Protein AF-A0A1J3HE34-F1 (afdb_monomer_lite)

InterPro domains:
  IPR006527 F-box associated beta-propeller, type 1 [PF07734] (4-106)
  IPR017451 F-box associated beta-propeller domain [TIGR01640] (5-106)

Foldseek 3Di:
DDWDKDKDKDWDFDQDPVDNLDTQTWIWIWMATPVVRDIDTLDPTDSAQKDADPPWDWDDDPQKIKGKIFGHDDSPDPDDQDPVGFIWIWIARNVNSGTDDTHGDD

Radius of gyration: 15.7 Å; chains: 1; bounding box: 46×22×44 Å

Secondary structure (DSSP, 8-state):
----EEEEEEEEEEE-TT-TT-EEEEEEEEEEETTTTEEEE-SS-B--SEE--TT---EEETTEEEEEEEEPPPTT--SPPPTT--EEEEEEETTTTEE---EE--

Sequence (106 aa):
KEDKKVLRFVRVRQTISYNPLVNQDICEFEMYSLKSNSWKMIDDVITPDWKISLNHSGVSLKGNIYWYAQEEFPLYYSGPIPEDHPDFLLSFDIKRERLGPRLPLP

Structure (mmCIF, N/CA/C/O backbone):
data_AF-A0A1J3HE34-F1
#
_entry.id   AF-A0A1J3HE34-F1
#
loop_
_atom_site.group_PDB
_atom_site.id
_atom_site.type_symbol
_atom_site.label_atom_id
_atom_site.label_alt_id
_atom_site.label_comp_id
_atom_site.label_asym_id
_atom_site.label_entity_id
_atom_site.label_seq_id
_atom_site.pdbx_PDB_ins_code
_atom_site.Cartn_x
_atom_site.Cartn_y
_atom_site.Cartn_z
_atom_site.occupancy
_atom_site.B_iso_or_equiv
_atom_site.auth_seq_id
_atom_site.auth_comp_id
_atom_site.auth_asym_id
_atom_site.auth_atom_id
_atom_site.pdbx_PDB_model_num
ATOM 1 N N . LYS A 1 1 ? -17.174 -0.163 20.573 1.00 65.25 1 LYS A N 1
ATOM 2 C CA . LYS A 1 1 ? -16.502 0.977 19.903 1.00 65.25 1 LYS A CA 1
ATOM 3 C C . LYS A 1 1 ? -15.532 0.381 18.893 1.00 65.25 1 LYS A C 1
ATOM 5 O O . LYS A 1 1 ? -14.757 -0.478 19.295 1.00 65.25 1 LYS A O 1
ATOM 10 N N . GLU A 1 2 ? -15.660 0.722 17.615 1.00 78.88 2 GLU A N 1
ATOM 11 C CA . GLU A 1 2 ? -14.773 0.217 16.559 1.00 78.88 2 GLU A CA 1
ATOM 12 C C . GLU A 1 2 ? -13.354 0.774 16.752 1.00 78.88 2 GLU A C 1
ATOM 14 O O . GLU A 1 2 ? -13.204 1.936 17.145 1.00 78.88 2 GLU A O 1
ATOM 19 N N . ASP A 1 3 ? -12.329 -0.061 16.552 1.00 83.12 3 ASP A N 1
ATOM 20 C CA . ASP A 1 3 ? -10.934 0.383 16.610 1.00 83.12 3 ASP A CA 1
ATOM 21 C C . ASP A 1 3 ? -10.579 1.080 15.298 1.00 83.12 3 ASP A C 1
ATOM 23 O O . ASP A 1 3 ? -10.551 0.455 14.239 1.00 83.12 3 ASP A O 1
ATOM 27 N N . LYS A 1 4 ? -10.336 2.387 15.371 1.00 87.56 4 LYS A N 1
ATOM 28 C CA . LYS A 1 4 ? -9.892 3.164 14.218 1.00 87.56 4 LYS A CA 1
ATOM 29 C C . LYS A 1 4 ? -8.391 2.973 14.058 1.00 87.56 4 LYS A C 1
ATOM 31 O O . LYS A 1 4 ? -7.646 3.076 15.032 1.00 87.56 4 LYS A O 1
ATOM 36 N N . LYS A 1 5 ? -7.959 2.747 12.823 1.00 87.69 5 LYS A N 1
ATOM 37 C CA . LYS A 1 5 ? -6.552 2.547 12.489 1.00 87.69 5 LYS A CA 1
ATOM 38 C C . LYS A 1 5 ? -6.130 3.489 11.373 1.00 87.69 5 LYS A C 1
ATOM 40 O O . LYS A 1 5 ? -6.940 3.837 10.516 1.00 87.69 5 LYS A O 1
ATOM 45 N N . VAL A 1 6 ? -4.869 3.898 11.397 1.00 88.62 6 VAL A N 1
ATOM 46 C CA . VAL A 1 6 ? -4.237 4.701 10.346 1.00 88.62 6 VAL A CA 1
ATOM 47 C C . VAL A 1 6 ? -3.083 3.889 9.794 1.00 88.62 6 VAL A C 1
ATOM 49 O O . VAL A 1 6 ? -2.179 3.544 10.544 1.00 88.62 6 VAL A O 1
ATOM 52 N N . LEU A 1 7 ? -3.118 3.582 8.501 1.00 86.25 7 LEU A N 1
ATOM 53 C CA . LEU A 1 7 ? -1.993 2.978 7.798 1.00 86.25 7 LEU A CA 1
ATOM 54 C C . LEU A 1 7 ? -1.190 4.086 7.118 1.00 86.25 7 LEU A C 1
ATOM 56 O O . LEU A 1 7 ? -1.775 4.947 6.456 1.00 86.25 7 LEU A O 1
ATOM 60 N N . ARG A 1 8 ? 0.134 4.052 7.254 1.00 83.31 8 ARG A N 1
ATOM 61 C CA . ARG A 1 8 ? 1.043 4.916 6.499 1.00 83.31 8 ARG A CA 1
ATOM 62 C C . ARG A 1 8 ? 2.147 4.110 5.834 1.00 83.31 8 ARG A C 1
ATOM 64 O O . ARG A 1 8 ? 2.499 3.018 6.275 1.00 83.31 8 ARG A O 1
ATOM 71 N N . PHE A 1 9 ? 2.684 4.712 4.787 1.00 78.38 9 PHE A N 1
ATOM 72 C CA . PHE A 1 9 ? 3.816 4.215 4.029 1.00 78.38 9 PHE A CA 1
ATOM 73 C C . PHE A 1 9 ? 5.052 5.038 4.387 1.00 78.38 9 PHE A C 1
ATOM 75 O O . PHE A 1 9 ? 5.009 6.271 4.320 1.00 78.38 9 PHE A O 1
ATOM 82 N N . VAL A 1 10 ? 6.134 4.367 4.772 1.00 75.88 10 VAL A N 1
ATOM 83 C CA . VAL A 1 10 ? 7.417 4.999 5.086 1.00 75.88 10 VAL A CA 1
ATOM 84 C C . VAL A 1 10 ? 8.449 4.486 4.088 1.00 75.88 10 VAL A C 1
ATOM 86 O O . VAL A 1 10 ? 8.733 3.293 4.027 1.00 75.88 10 VAL A O 1
ATOM 89 N N . ARG A 1 11 ? 8.994 5.395 3.275 1.00 70.81 11 ARG A N 1
ATOM 90 C CA . ARG A 1 11 ? 10.093 5.090 2.353 1.00 70.81 11 ARG A CA 1
ATOM 91 C C . ARG A 1 11 ? 11.405 5.436 3.036 1.00 70.81 11 ARG A C 1
ATOM 93 O O . ARG A 1 11 ? 11.641 6.604 3.349 1.00 70.81 11 ARG A O 1
ATOM 100 N N . VAL A 1 12 ? 12.253 4.438 3.240 1.00 68.31 12 VAL A N 1
ATOM 101 C CA . VAL A 1 12 ? 13.582 4.609 3.827 1.00 68.31 12 VAL A CA 1
ATOM 102 C C . VAL A 1 12 ? 14.615 4.340 2.742 1.00 68.31 12 VAL A C 1
ATOM 104 O O . VAL A 1 12 ? 14.665 3.253 2.175 1.00 68.31 12 VAL A O 1
ATOM 107 N N . ARG A 1 13 ? 15.461 5.331 2.445 1.00 64.56 13 ARG A N 1
ATOM 108 C CA . ARG A 1 13 ? 16.636 5.104 1.599 1.00 64.56 13 ARG A CA 1
ATOM 109 C C . ARG A 1 13 ? 17.695 4.402 2.431 1.00 64.56 13 ARG A C 1
ATOM 111 O O . ARG A 1 13 ? 18.244 5.014 3.346 1.00 64.56 13 ARG A O 1
ATOM 118 N N . GLN A 1 14 ? 17.993 3.149 2.110 1.00 62.78 14 GLN A N 1
ATOM 119 C CA . GLN A 1 14 ? 19.133 2.454 2.686 1.00 62.78 14 GLN A CA 1
ATOM 120 C C . GLN A 1 14 ? 20.311 2.520 1.712 1.00 62.78 14 GLN A C 1
ATOM 122 O O . GLN A 1 14 ? 20.249 2.030 0.585 1.00 62.78 14 GLN A O 1
ATOM 127 N N . THR A 1 15 ? 21.400 3.144 2.155 1.00 55.62 15 THR A N 1
ATOM 128 C CA . THR A 1 15 ? 22.674 3.143 1.432 1.00 55.62 15 THR A CA 1
ATOM 129 C C . THR A 1 15 ? 23.468 1.920 1.881 1.00 55.62 15 THR A C 1
ATOM 131 O O . THR A 1 15 ? 23.853 1.827 3.048 1.00 55.62 15 THR A O 1
ATOM 134 N N . ILE A 1 16 ? 23.709 0.965 0.981 1.00 58.72 16 ILE A N 1
ATOM 135 C CA . ILE A 1 16 ? 24.518 -0.217 1.305 1.00 58.72 16 ILE A CA 1
ATOM 136 C C . ILE A 1 16 ? 25.999 0.188 1.278 1.00 58.72 16 ILE A C 1
ATOM 138 O O . ILE A 1 16 ? 26.515 0.656 0.265 1.00 58.72 16 ILE A O 1
ATOM 142 N N . SER A 1 17 ? 26.696 0.007 2.404 1.00 59.53 17 SER A N 1
ATOM 143 C CA . SER A 1 17 ? 28.052 0.536 2.650 1.00 59.53 17 SER A CA 1
ATOM 144 C C . SER A 1 17 ? 29.130 0.069 1.665 1.00 59.53 17 SER A C 1
ATOM 146 O O . SER A 1 17 ? 30.141 0.748 1.504 1.00 59.53 17 SER A O 1
ATOM 148 N N . TYR A 1 18 ? 28.922 -1.064 0.991 1.00 58.12 18 TYR A N 1
ATOM 149 C CA . TYR A 1 18 ? 29.877 -1.620 0.029 1.00 58.12 18 TYR A CA 1
ATOM 150 C C . TYR A 1 18 ? 29.739 -1.044 -1.387 1.00 58.12 18 TYR A C 1
ATOM 152 O O . TYR A 1 18 ? 30.644 -1.225 -2.199 1.00 58.12 18 TYR A O 1
ATOM 160 N N . ASN A 1 19 ? 28.653 -0.326 -1.691 1.00 54.06 19 ASN A N 1
ATOM 161 C CA . ASN A 1 19 ? 28.528 0.423 -2.935 1.00 54.06 19 ASN A CA 1
ATOM 162 C C . ASN A 1 19 ? 27.601 1.641 -2.738 1.00 54.06 19 ASN A C 1
ATOM 164 O O . ASN A 1 19 ? 26.382 1.483 -2.790 1.00 54.06 19 ASN A O 1
ATOM 168 N N . PRO A 1 20 ? 28.139 2.863 -2.564 1.00 51.25 20 PRO A N 1
ATOM 169 C CA . PRO A 1 20 ? 27.334 4.072 -2.360 1.00 51.25 20 PRO A CA 1
ATOM 170 C C . PRO A 1 20 ? 26.477 4.463 -3.579 1.00 51.25 20 PRO A C 1
ATOM 172 O O . PRO A 1 20 ? 25.671 5.385 -3.484 1.00 51.25 20 PRO A O 1
ATOM 175 N N . LEU A 1 21 ? 26.634 3.773 -4.716 1.00 53.50 21 LEU A N 1
ATOM 176 C CA . LEU A 1 21 ? 25.770 3.908 -5.893 1.00 53.50 21 LEU A CA 1
ATOM 177 C C . LEU A 1 21 ? 24.518 3.019 -5.810 1.00 53.50 21 LEU A C 1
ATOM 179 O O . LEU A 1 21 ? 23.594 3.195 -6.599 1.00 53.50 21 LEU A O 1
ATOM 183 N N . VAL A 1 22 ? 24.465 2.082 -4.857 1.00 54.31 22 VAL A N 1
ATOM 184 C CA . VAL A 1 22 ? 23.319 1.202 -4.612 1.00 54.31 22 VAL A CA 1
ATOM 185 C C . VAL A 1 22 ? 22.515 1.778 -3.451 1.00 54.31 22 VAL A C 1
ATOM 187 O O . VAL A 1 22 ? 22.697 1.419 -2.286 1.00 54.31 22 VAL A O 1
ATOM 190 N N . ASN A 1 23 ? 21.634 2.719 -3.781 1.00 55.81 23 ASN A N 1
ATOM 191 C CA . ASN A 1 23 ? 20.545 3.091 -2.888 1.00 55.81 23 ASN A CA 1
ATOM 192 C C . ASN A 1 23 ? 19.419 2.085 -3.103 1.00 55.81 23 ASN A C 1
ATOM 194 O O . ASN A 1 23 ? 18.832 2.041 -4.182 1.00 55.81 23 ASN A O 1
ATOM 198 N N . GLN A 1 24 ? 19.139 1.277 -2.086 1.00 60.91 24 GLN A N 1
ATOM 199 C CA . GLN A 1 24 ? 17.945 0.450 -2.074 1.00 60.91 24 GLN A CA 1
ATOM 200 C C . GLN A 1 24 ? 16.858 1.210 -1.320 1.00 60.91 24 GLN A C 1
ATOM 202 O O . GLN A 1 24 ? 17.046 1.620 -0.173 1.00 60.91 24 GLN A O 1
ATOM 207 N N . ASP A 1 25 ? 15.731 1.442 -1.983 1.00 65.25 25 ASP A N 1
ATOM 208 C CA . ASP A 1 25 ? 14.553 1.965 -1.312 1.00 65.25 25 ASP A CA 1
ATOM 209 C C . ASP A 1 25 ? 13.870 0.816 -0.570 1.00 65.25 25 ASP A C 1
ATOM 211 O O . ASP A 1 25 ? 13.417 -0.159 -1.170 1.00 65.25 25 ASP A O 1
ATOM 215 N N . ILE A 1 26 ? 13.820 0.927 0.752 1.00 67.44 26 ILE A N 1
ATOM 216 C CA . ILE A 1 26 ? 13.026 0.053 1.604 1.00 67.44 26 ILE A CA 1
ATOM 217 C C . ILE A 1 26 ? 11.652 0.688 1.774 1.00 67.44 26 ILE A C 1
ATOM 219 O O . ILE A 1 26 ? 11.530 1.899 2.000 1.00 67.44 26 ILE A O 1
ATOM 223 N N . CYS A 1 27 ? 10.618 -0.144 1.688 1.00 71.25 27 CYS A N 1
ATOM 224 C CA . CYS A 1 27 ? 9.253 0.260 1.978 1.00 71.25 27 CYS A CA 1
ATOM 225 C C . CYS A 1 27 ? 8.781 -0.393 3.273 1.00 71.25 27 CYS A C 1
ATOM 227 O O . CYS A 1 27 ? 8.697 -1.617 3.366 1.00 71.25 27 CYS A O 1
ATOM 229 N N . GLU A 1 28 ? 8.429 0.432 4.253 1.00 77.25 28 GLU A N 1
ATOM 230 C CA . GLU A 1 28 ? 7.879 -0.008 5.530 1.00 77.25 28 GLU A CA 1
ATOM 231 C C . GLU A 1 28 ? 6.399 0.375 5.619 1.00 77.25 28 GLU A C 1
ATOM 233 O O . GLU A 1 28 ? 5.992 1.504 5.314 1.00 77.25 28 GLU A O 1
ATOM 238 N N . PHE A 1 29 ? 5.582 -0.583 6.057 1.00 82.12 29 PHE A N 1
ATOM 239 C CA . PHE A 1 29 ? 4.176 -0.360 6.366 1.00 82.12 29 PHE A CA 1
ATOM 240 C C . PHE A 1 29 ? 4.003 -0.270 7.873 1.00 82.12 29 PHE A C 1
ATOM 242 O O . PHE A 1 29 ? 4.278 -1.217 8.613 1.00 82.12 29 PHE A O 1
ATOM 249 N N . GLU A 1 30 ? 3.484 0.865 8.322 1.00 86.88 30 GLU A N 1
ATOM 250 C CA . GLU A 1 30 ? 3.212 1.098 9.730 1.00 86.88 30 GLU A CA 1
ATOM 251 C C . GLU A 1 30 ? 1.741 1.410 9.931 1.00 86.88 30 GLU A C 1
ATOM 253 O O . GLU A 1 30 ? 1.135 2.200 9.201 1.00 86.88 30 GLU A O 1
ATOM 258 N N . MET A 1 31 ? 1.167 0.821 10.971 1.00 89.12 31 MET A N 1
ATOM 259 C CA . MET A 1 31 ? -0.220 1.025 11.329 1.00 89.12 31 MET A CA 1
ATOM 260 C C . MET A 1 31 ? -0.337 1.515 12.761 1.00 89.12 31 MET A C 1
ATOM 262 O O . MET A 1 31 ? 0.132 0.884 13.705 1.00 89.12 31 MET A O 1
ATOM 266 N N . TYR A 1 32 ?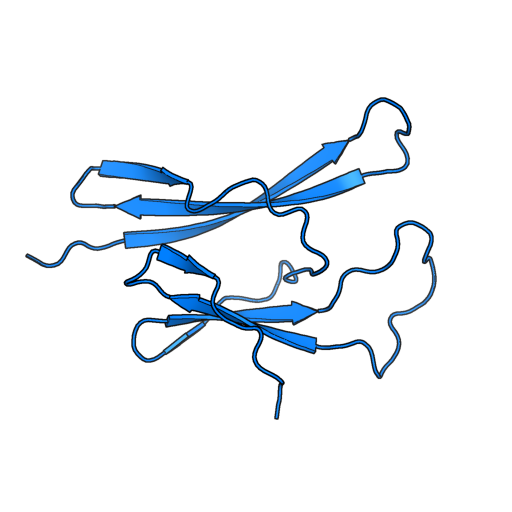 -1.010 2.640 12.925 1.00 90.31 32 TYR A N 1
ATOM 267 C CA . TYR A 1 32 ? -1.351 3.198 14.218 1.00 90.31 32 TYR A CA 1
ATOM 268 C C . TYR A 1 32 ? -2.756 2.758 14.618 1.00 90.31 32 TYR A C 1
ATOM 270 O O . TYR A 1 32 ? -3.697 2.922 13.840 1.00 90.31 32 TYR A O 1
ATOM 278 N N . SER A 1 33 ? -2.912 2.224 15.830 1.00 91.56 33 SER A N 1
ATOM 279 C CA . SER A 1 33 ? -4.223 1.921 16.419 1.00 91.56 33 SER A CA 1
ATOM 280 C C . SER A 1 33 ? -4.593 2.987 17.444 1.00 91.56 33 SER A C 1
ATOM 282 O O . SER A 1 33 ? -3.841 3.259 18.382 1.00 91.56 33 SER A O 1
ATOM 284 N N . LEU A 1 34 ? -5.788 3.567 17.301 1.00 90.94 34 LEU A N 1
ATOM 285 C CA . LEU A 1 34 ? -6.308 4.533 18.270 1.00 90.94 34 LEU A CA 1
ATOM 286 C C . LEU A 1 34 ? -6.676 3.861 19.597 1.00 90.94 34 LEU A C 1
ATOM 288 O O . LEU A 1 34 ? -6.678 4.523 20.633 1.00 90.94 34 LEU A O 1
ATOM 292 N N . LYS A 1 35 ? -7.006 2.564 19.586 1.00 92.25 35 LYS A N 1
ATOM 293 C CA . LYS A 1 35 ? -7.332 1.820 20.806 1.00 92.25 35 LYS A CA 1
ATOM 294 C C . LYS A 1 35 ? -6.101 1.553 21.670 1.00 92.25 35 LYS A C 1
ATOM 296 O O . LYS A 1 35 ? -6.210 1.676 22.886 1.00 92.25 35 LYS A O 1
ATOM 301 N N . SER A 1 36 ? -4.968 1.174 21.073 1.00 91.88 36 SER A N 1
ATOM 302 C CA . SER A 1 36 ? -3.714 0.957 21.814 1.00 91.88 36 SER A CA 1
ATOM 303 C C . SER A 1 36 ? -2.862 2.218 21.951 1.00 91.88 36 SER A C 1
ATOM 305 O O . SER A 1 36 ? -1.933 2.224 22.753 1.00 91.88 36 SER A O 1
ATOM 307 N N . ASN A 1 37 ? -3.175 3.276 21.192 1.00 93.12 37 ASN A N 1
ATOM 308 C CA . ASN A 1 37 ? -2.379 4.500 21.101 1.00 93.12 37 ASN A CA 1
ATOM 309 C C . ASN A 1 37 ? -0.906 4.209 20.753 1.00 93.12 37 ASN A C 1
ATOM 311 O O . ASN A 1 37 ? 0.015 4.780 21.334 1.00 93.12 37 ASN A O 1
ATOM 315 N N . SER A 1 38 ? -0.677 3.278 19.827 1.00 92.75 38 SER A N 1
ATOM 316 C CA . SER A 1 38 ? 0.666 2.827 19.465 1.00 92.75 38 SER A CA 1
ATOM 317 C C . SER A 1 38 ? 0.789 2.527 17.976 1.00 92.75 38 SER A C 1
ATOM 319 O O . SER A 1 38 ? -0.191 2.189 17.306 1.00 92.75 38 SER A O 1
ATOM 321 N N . TRP A 1 39 ? 2.016 2.653 17.469 1.00 91.94 39 TRP A N 1
ATOM 322 C CA . TRP A 1 39 ? 2.402 2.186 16.142 1.00 91.94 39 TRP A CA 1
ATOM 323 C C . TRP A 1 39 ? 2.754 0.699 16.188 1.00 91.94 39 TRP A C 1
ATOM 325 O O . TRP A 1 39 ? 3.380 0.226 17.138 1.00 91.94 39 TRP A O 1
ATOM 335 N N . LYS A 1 40 ? 2.349 -0.023 15.149 1.00 88.25 40 LYS A N 1
ATOM 336 C CA . LYS A 1 40 ? 2.714 -1.408 14.869 1.00 88.25 40 LYS A CA 1
ATO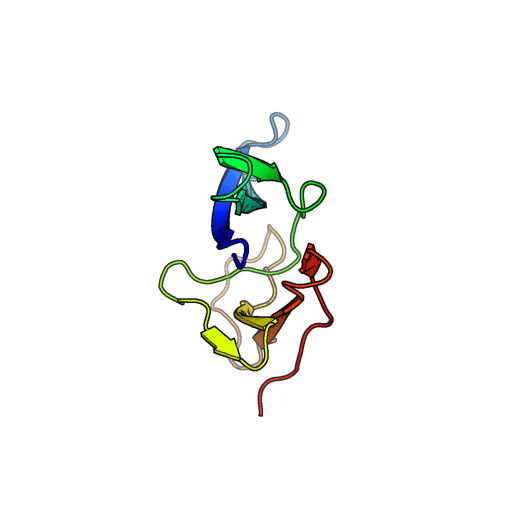M 337 C C . LYS A 1 40 ? 3.300 -1.471 13.458 1.00 88.25 40 LYS A C 1
ATOM 339 O O . LYS A 1 40 ? 2.673 -0.987 12.518 1.00 88.25 40 LYS A O 1
ATOM 344 N N . MET A 1 41 ? 4.464 -2.095 13.314 1.00 85.06 41 MET A N 1
ATOM 345 C CA . MET A 1 41 ? 5.026 -2.454 12.010 1.00 85.06 41 MET A CA 1
ATOM 346 C C . MET A 1 41 ? 4.279 -3.676 11.459 1.00 85.06 41 MET A C 1
ATOM 348 O O . MET A 1 41 ? 3.970 -4.597 12.221 1.00 85.06 41 MET A O 1
ATOM 352 N N . ILE A 1 42 ? 3.909 -3.644 10.179 1.00 80.31 42 ILE A N 1
ATOM 353 C CA . ILE A 1 42 ? 2.948 -4.599 9.615 1.00 80.31 42 ILE A CA 1
ATOM 354 C C . ILE A 1 42 ? 3.592 -5.797 8.906 1.00 80.31 42 ILE A C 1
ATOM 356 O O . ILE A 1 42 ? 2.937 -6.827 8.827 1.00 80.31 42 ILE A O 1
ATOM 360 N N . ASP A 1 43 ? 4.856 -5.729 8.490 1.00 65.12 43 ASP A N 1
ATOM 361 C CA . ASP A 1 43 ? 5.669 -6.909 8.145 1.00 65.12 43 ASP A CA 1
ATOM 362 C C . ASP A 1 43 ? 7.147 -6.526 7.934 1.00 65.12 43 ASP A C 1
ATOM 364 O O . ASP A 1 43 ? 7.476 -5.333 7.930 1.00 65.12 43 ASP A O 1
ATOM 368 N N . ASP A 1 44 ? 8.003 -7.551 7.788 1.00 57.88 44 ASP A N 1
ATOM 369 C CA . ASP A 1 44 ? 9.450 -7.472 7.536 1.00 57.88 44 ASP A CA 1
ATOM 370 C C . ASP A 1 44 ? 9.786 -6.545 6.364 1.00 57.88 44 ASP A C 1
ATOM 372 O O . ASP A 1 44 ? 9.066 -6.500 5.370 1.00 57.88 44 ASP A O 1
ATOM 376 N N . VAL A 1 45 ? 10.918 -5.846 6.490 1.00 53.94 45 VAL A N 1
ATOM 377 C CA . VAL A 1 45 ? 11.589 -5.044 5.454 1.00 53.94 45 VAL A CA 1
ATOM 378 C C . VAL A 1 45 ? 11.355 -5.642 4.063 1.00 53.94 45 VAL A C 1
ATOM 380 O O . VAL A 1 45 ? 12.024 -6.592 3.655 1.00 53.94 45 VAL A O 1
ATOM 383 N N . ILE A 1 46 ? 10.393 -5.085 3.324 1.00 61.41 46 ILE A N 1
ATOM 384 C CA . ILE A 1 46 ? 10.166 -5.469 1.937 1.00 61.41 46 ILE A CA 1
ATOM 385 C C . ILE A 1 46 ? 11.160 -4.644 1.142 1.00 61.41 46 ILE A C 1
ATOM 387 O O . ILE A 1 46 ? 11.046 -3.420 1.084 1.00 61.41 46 ILE A O 1
ATOM 391 N N . THR A 1 47 ? 12.150 -5.311 0.562 1.00 65.06 47 THR A N 1
ATOM 392 C CA . THR A 1 47 ? 12.900 -4.799 -0.582 1.00 65.06 47 THR A CA 1
ATOM 393 C C . THR A 1 47 ? 12.024 -5.031 -1.804 1.00 65.06 47 THR A C 1
ATOM 395 O O . THR A 1 47 ? 12.061 -6.113 -2.393 1.00 65.06 47 THR A O 1
ATOM 398 N N . PRO A 1 48 ? 11.126 -4.089 -2.130 1.00 70.69 48 PRO A N 1
ATOM 399 C CA . PRO A 1 48 ? 10.095 -4.378 -3.094 1.00 70.69 48 PRO A CA 1
ATOM 400 C C . PRO A 1 48 ? 10.725 -4.342 -4.481 1.00 70.69 48 PRO A C 1
ATOM 402 O O . PRO A 1 48 ? 11.471 -3.433 -4.829 1.00 70.69 48 PRO A O 1
ATOM 405 N N . ASP A 1 49 ? 10.368 -5.309 -5.306 1.00 78.88 49 ASP A N 1
ATOM 406 C CA . ASP A 1 49 ? 10.530 -5.276 -6.760 1.00 78.88 49 ASP A CA 1
ATOM 407 C C . ASP A 1 49 ? 9.531 -4.300 -7.409 1.00 78.88 49 ASP A C 1
ATOM 409 O O . ASP A 1 49 ? 9.154 -4.466 -8.564 1.00 78.88 49 ASP A O 1
ATOM 413 N N . TRP A 1 50 ? 9.049 -3.310 -6.653 1.00 82.12 50 TRP A N 1
ATOM 414 C CA . TRP A 1 50 ? 8.030 -2.360 -7.058 1.00 82.12 50 TRP A CA 1
ATOM 415 C C . TRP A 1 50 ? 8.166 -1.023 -6.346 1.00 82.12 50 TRP A C 1
ATOM 417 O O . TRP A 1 50 ? 8.701 -0.924 -5.242 1.00 82.12 50 TRP A O 1
ATOM 427 N N . LYS A 1 51 ? 7.597 0.015 -6.955 1.00 80.62 51 LYS A N 1
ATOM 428 C CA . LYS A 1 51 ? 7.515 1.363 -6.395 1.00 80.62 51 LYS A CA 1
ATOM 429 C C . LYS A 1 51 ? 6.098 1.899 -6.431 1.00 80.62 51 LYS A C 1
ATOM 431 O O . LYS A 1 51 ? 5.375 1.754 -7.412 1.00 80.62 51 LYS A O 1
ATOM 436 N N . ILE A 1 52 ? 5.741 2.605 -5.364 1.00 79.88 52 ILE A N 1
ATOM 437 C CA . ILE A 1 52 ? 4.581 3.494 -5.336 1.00 79.88 52 ILE A CA 1
ATOM 438 C C . ILE A 1 52 ? 5.109 4.908 -5.579 1.00 79.88 52 ILE A C 1
ATOM 440 O O . ILE A 1 52 ? 6.017 5.379 -4.885 1.00 79.88 52 ILE A O 1
ATOM 444 N N . SER A 1 53 ? 4.571 5.585 -6.592 1.00 72.88 53 SER A N 1
ATOM 445 C CA . SER A 1 53 ? 4.942 6.970 -6.887 1.00 72.88 53 SER A CA 1
ATOM 446 C C . SER A 1 53 ? 4.525 7.886 -5.731 1.00 72.88 53 SER A C 1
ATOM 448 O O . SER A 1 53 ? 3.419 7.763 -5.210 1.00 72.88 53 SER A O 1
ATOM 450 N N . LEU A 1 54 ? 5.388 8.835 -5.344 1.00 67.06 54 LEU A N 1
ATOM 451 C CA . LEU A 1 54 ? 5.139 9.752 -4.216 1.00 67.06 54 LEU A CA 1
ATOM 452 C C . LEU A 1 54 ? 3.857 10.585 -4.388 1.00 67.06 54 LEU A C 1
ATOM 454 O O . LEU A 1 54 ? 3.283 11.045 -3.405 1.00 67.06 54 LEU A O 1
ATOM 458 N N . ASN A 1 55 ? 3.400 10.754 -5.631 1.00 68.88 55 ASN A N 1
ATOM 459 C CA . ASN A 1 55 ? 2.203 11.522 -5.964 1.00 68.88 55 ASN A CA 1
ATOM 460 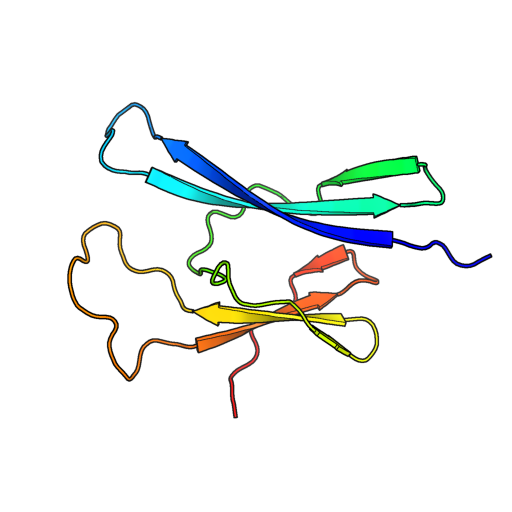C C . ASN A 1 55 ? 0.916 10.677 -5.933 1.00 68.88 55 ASN A C 1
ATOM 462 O O . ASN A 1 55 ? -0.172 11.219 -6.120 1.00 68.88 55 ASN A O 1
ATOM 466 N N . HIS A 1 56 ? 1.012 9.358 -5.742 1.00 71.31 56 HIS A N 1
ATOM 467 C CA . HIS A 1 56 ? -0.130 8.454 -5.845 1.00 71.31 56 HIS A CA 1
ATOM 468 C C . HIS A 1 56 ? -0.664 8.126 -4.451 1.00 71.31 56 HIS A C 1
ATOM 470 O O . HIS A 1 56 ? -0.004 7.490 -3.631 1.00 71.31 56 HIS A O 1
ATOM 476 N N . SER A 1 57 ? -1.891 8.574 -4.183 1.00 76.25 57 SER A N 1
ATOM 477 C CA . SER A 1 57 ? -2.607 8.240 -2.951 1.00 76.25 57 SER A CA 1
ATOM 478 C C . SER A 1 57 ? -3.225 6.847 -3.046 1.00 76.25 57 SER A C 1
ATOM 480 O O . SER A 1 57 ? -3.716 6.447 -4.101 1.00 76.25 57 SER A O 1
ATOM 482 N N . GLY A 1 58 ? -3.234 6.119 -1.929 1.00 83.06 58 GLY A N 1
ATOM 483 C CA . GLY A 1 58 ? -3.982 4.869 -1.827 1.00 83.06 58 GLY A CA 1
ATOM 484 C C . GLY A 1 58 ? -5.491 5.115 -1.787 1.00 83.06 58 GLY A C 1
ATOM 485 O O . GLY A 1 58 ? -5.953 6.131 -1.266 1.00 83.06 58 GLY A O 1
ATOM 486 N N . VAL A 1 59 ? -6.268 4.166 -2.301 1.00 88.38 59 VAL A N 1
ATOM 487 C CA . VAL A 1 59 ? -7.736 4.160 -2.233 1.00 88.38 59 VAL A CA 1
ATOM 488 C C . VAL A 1 59 ? -8.215 3.006 -1.364 1.00 88.38 59 VAL A C 1
ATOM 490 O O . VAL A 1 59 ? -7.564 1.970 -1.294 1.00 88.38 59 VAL A O 1
ATOM 493 N N . SER A 1 60 ? -9.364 3.154 -0.703 1.00 88.19 60 SER A N 1
ATOM 494 C CA . SER A 1 60 ? -9.950 2.071 0.097 1.00 88.19 60 SER A CA 1
ATOM 495 C C . SER A 1 60 ? -11.258 1.580 -0.510 1.00 88.19 60 SER A C 1
ATOM 497 O O . SER A 1 60 ? -12.104 2.375 -0.918 1.00 88.19 60 SER A O 1
ATOM 499 N N . LEU A 1 61 ? -11.428 0.260 -0.576 1.00 89.44 61 LEU A N 1
ATOM 500 C CA . LEU A 1 61 ? -12.639 -0.369 -1.094 1.00 89.44 61 LEU A CA 1
ATOM 501 C C . LEU A 1 61 ? -12.901 -1.685 -0.357 1.00 89.44 61 LEU A C 1
ATOM 503 O O . LEU A 1 61 ? -12.033 -2.548 -0.266 1.00 89.44 61 LEU A O 1
ATOM 507 N N . LYS A 1 62 ? -14.121 -1.841 0.177 1.00 87.50 62 LYS A N 1
ATOM 508 C CA . LYS A 1 62 ? -14.596 -3.058 0.870 1.00 87.50 62 LYS A CA 1
ATOM 509 C C . LYS A 1 62 ? -13.669 -3.572 1.991 1.00 87.50 62 LYS A C 1
ATOM 511 O O . LYS A 1 62 ? -13.614 -4.771 2.254 1.00 87.50 62 LYS A O 1
ATOM 516 N N . GLY A 1 63 ? -12.984 -2.666 2.688 1.00 83.19 63 GLY A N 1
ATOM 517 C CA . GLY A 1 63 ? -12.089 -3.012 3.798 1.00 83.19 63 GLY A CA 1
ATOM 518 C C . GLY A 1 63 ? -10.674 -3.415 3.378 1.00 83.19 63 GLY A C 1
ATOM 519 O O . GLY A 1 63 ? -9.915 -3.875 4.224 1.00 83.19 63 GLY A O 1
ATOM 520 N N . ASN A 1 64 ? -10.320 -3.215 2.110 1.00 88.06 64 ASN A N 1
ATOM 521 C CA . ASN A 1 64 ? -8.950 -3.296 1.620 1.00 88.06 64 ASN A CA 1
ATOM 522 C C . ASN A 1 64 ? -8.470 -1.910 1.192 1.00 88.06 64 ASN A C 1
ATOM 524 O O . ASN A 1 64 ? -9.283 -1.032 0.882 1.00 88.06 64 ASN A O 1
ATOM 528 N N . ILE A 1 65 ? -7.154 -1.735 1.156 1.00 89.38 65 ILE A N 1
ATOM 529 C CA . ILE A 1 65 ? -6.496 -0.543 0.619 1.00 89.38 65 ILE A CA 1
ATOM 530 C C . ILE A 1 65 ? -5.729 -0.953 -0.629 1.00 89.38 65 ILE A C 1
ATOM 532 O O . ILE A 1 65 ? -5.170 -2.047 -0.683 1.00 89.38 65 ILE A O 1
ATOM 536 N N . TYR A 1 66 ? -5.743 -0.087 -1.630 1.00 89.75 66 TYR A N 1
ATOM 537 C CA . TYR A 1 66 ? -5.108 -0.308 -2.911 1.00 89.75 66 TYR A CA 1
ATOM 538 C C . TYR A 1 66 ? -4.211 0.869 -3.264 1.00 89.75 66 TYR A C 1
ATOM 540 O O . TYR A 1 66 ? -4.614 2.019 -3.090 1.00 89.75 66 TYR A O 1
ATOM 548 N N . TRP A 1 67 ? -3.031 0.589 -3.805 1.00 89.19 67 TRP A N 1
ATOM 549 C CA . TRP A 1 67 ? -2.142 1.598 -4.381 1.00 89.19 67 TRP A CA 1
ATOM 550 C C . TRP A 1 67 ? -1.778 1.192 -5.790 1.00 89.19 67 TRP A C 1
ATOM 552 O O . TRP A 1 67 ? -1.515 0.022 -6.050 1.00 89.19 67 TRP A O 1
ATOM 562 N N . TYR A 1 68 ? -1.719 2.177 -6.673 1.00 89.38 68 TYR A N 1
ATOM 563 C CA . TYR A 1 68 ? -1.054 2.007 -7.951 1.00 89.38 68 TYR A CA 1
ATOM 564 C C . TYR A 1 68 ? 0.453 1.873 -7.717 1.00 89.38 68 TYR A C 1
ATOM 566 O O . TYR A 1 68 ? 1.053 2.703 -7.025 1.00 89.38 68 TYR A O 1
ATOM 574 N N . ALA A 1 69 ? 1.037 0.830 -8.288 1.00 87.56 69 ALA A N 1
ATOM 575 C CA . ALA A 1 69 ? 2.456 0.546 -8.229 1.00 87.56 69 ALA A CA 1
ATOM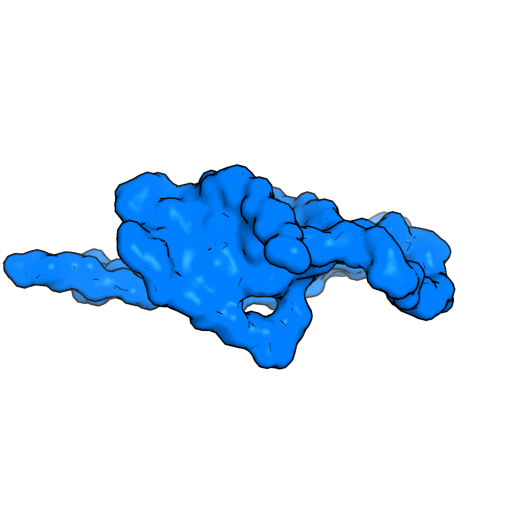 576 C C . ALA A 1 69 ? 2.954 0.069 -9.590 1.00 87.56 69 ALA A C 1
ATOM 578 O O . ALA A 1 69 ? 2.192 -0.472 -10.390 1.00 87.56 69 ALA A O 1
ATOM 579 N N . GLN A 1 70 ? 4.245 0.268 -9.810 1.00 86.19 70 GLN A N 1
ATOM 580 C CA . GLN A 1 70 ? 4.959 -0.197 -10.994 1.00 86.19 70 GLN A CA 1
ATOM 581 C C . GLN A 1 70 ? 6.088 -1.106 -10.535 1.00 86.19 70 GLN A C 1
ATOM 583 O O . GLN A 1 70 ? 6.582 -0.925 -9.416 1.00 86.19 70 GLN A O 1
ATOM 588 N N . GLU A 1 71 ? 6.514 -2.050 -11.367 1.00 86.12 71 GLU A N 1
ATOM 589 C CA . GLU A 1 71 ? 7.740 -2.800 -11.080 1.00 86.12 71 GLU A CA 1
ATOM 590 C C . GLU A 1 71 ? 8.936 -1.844 -10.897 1.00 86.12 71 GLU A C 1
ATOM 592 O O . GLU A 1 71 ? 8.984 -0.735 -11.429 1.00 86.12 71 GLU A O 1
ATOM 597 N N . GLU A 1 72 ? 9.899 -2.223 -10.068 1.00 79.69 72 GLU A N 1
ATOM 598 C CA . GLU A 1 72 ? 11.131 -1.455 -9.917 1.00 79.69 72 GLU A CA 1
ATOM 599 C C . GLU A 1 72 ? 12.123 -1.888 -10.994 1.00 79.69 72 GLU A C 1
ATOM 601 O O . GLU A 1 72 ? 12.216 -3.067 -11.346 1.00 79.69 72 GLU A O 1
ATOM 606 N N . PHE A 1 73 ? 12.888 -0.936 -11.525 1.00 75.94 73 PHE A N 1
ATOM 607 C CA . PHE A 1 73 ? 13.900 -1.285 -12.512 1.00 75.94 73 PHE A CA 1
ATOM 608 C C . PHE A 1 73 ? 15.101 -1.969 -11.853 1.00 75.94 73 PHE A C 1
ATOM 610 O O . PHE A 1 73 ? 15.457 -1.660 -10.711 1.00 75.94 73 PHE A O 1
ATOM 617 N N . PRO A 1 74 ? 15.812 -2.843 -12.588 1.00 71.44 74 PRO A N 1
ATOM 618 C CA . PRO A 1 74 ? 17.130 -3.282 -12.167 1.00 71.44 74 PRO A CA 1
ATOM 619 C C . PRO A 1 74 ? 18.034 -2.074 -11.902 1.00 71.44 74 PRO A C 1
ATOM 621 O O . PRO A 1 74 ? 18.023 -1.107 -12.661 1.00 71.44 74 PRO A O 1
ATOM 624 N N . LEU A 1 75 ? 18.876 -2.161 -10.869 1.00 67.06 75 LEU A N 1
ATOM 625 C CA . LEU A 1 75 ? 19.737 -1.065 -10.391 1.00 67.06 75 LEU A CA 1
ATOM 626 C C . LEU A 1 75 ? 20.633 -0.414 -11.467 1.00 67.06 75 LEU A C 1
ATOM 628 O O . LEU A 1 75 ? 21.120 0.695 -11.275 1.00 67.06 75 LEU A O 1
ATOM 632 N N . TYR A 1 76 ? 20.887 -1.106 -12.577 1.00 68.44 76 TYR A N 1
ATOM 633 C CA . TYR A 1 76 ? 21.728 -0.645 -13.684 1.00 68.44 76 TYR A CA 1
ATOM 634 C C . TYR A 1 76 ? 20.936 -0.025 -14.848 1.00 68.44 76 TYR A C 1
ATOM 636 O O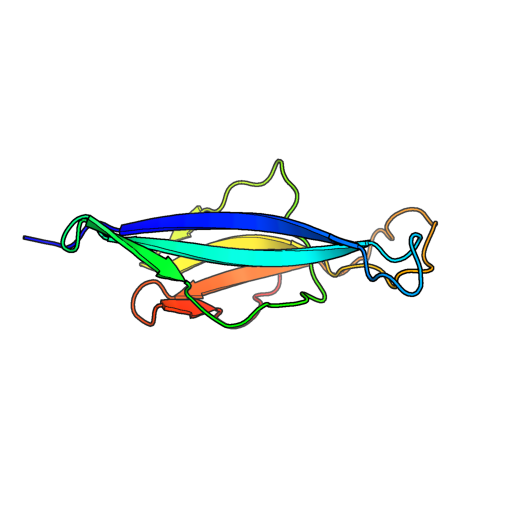 . TYR A 1 76 ? 21.531 0.359 -15.856 1.00 68.44 76 TYR A O 1
ATOM 644 N N . TYR A 1 77 ? 19.609 0.060 -14.749 1.00 71.88 77 TYR A N 1
ATOM 645 C CA . TYR A 1 77 ? 18.774 0.643 -15.790 1.00 71.88 77 TYR A CA 1
ATOM 646 C C . TYR A 1 77 ? 18.776 2.173 -15.700 1.00 71.88 77 TYR A C 1
ATOM 648 O O . TYR A 1 77 ? 18.345 2.756 -14.709 1.00 71.88 77 TYR A O 1
ATOM 656 N N . SER A 1 78 ? 19.245 2.829 -16.759 1.00 72.25 78 SER A N 1
ATOM 657 C CA . SER A 1 78 ? 19.277 4.293 -16.893 1.00 72.25 78 SER A CA 1
ATOM 658 C C . SER A 1 78 ? 18.415 4.810 -18.052 1.00 72.25 78 SER A C 1
ATOM 660 O O . SER A 1 78 ? 18.507 5.980 -18.425 1.00 72.25 78 SER A O 1
ATOM 662 N N . GLY A 1 79 ? 17.600 3.933 -18.645 1.00 78.50 79 GLY A N 1
ATOM 663 C CA . GLY A 1 79 ? 16.743 4.244 -19.785 1.00 78.50 79 GLY A CA 1
ATOM 664 C C . GLY A 1 79 ? 15.412 4.904 -19.398 1.00 78.50 79 GLY A C 1
ATOM 665 O O . GLY A 1 79 ? 15.064 4.976 -18.217 1.00 78.50 79 GLY A O 1
ATOM 666 N N . PRO A 1 80 ? 14.648 5.393 -20.390 1.00 80.06 80 PRO A N 1
ATOM 667 C CA . PRO A 1 80 ? 13.270 5.826 -20.177 1.00 80.06 80 PRO A CA 1
ATOM 668 C C . PRO A 1 80 ? 12.385 4.636 -19.792 1.00 80.06 80 PRO A C 1
ATOM 670 O O . PRO A 1 80 ? 12.602 3.532 -20.270 1.00 80.06 80 PRO A O 1
ATOM 673 N N . ILE A 1 81 ? 11.362 4.866 -18.970 1.00 77.75 81 ILE A N 1
ATOM 674 C CA . ILE A 1 81 ? 10.384 3.830 -18.611 1.00 77.75 81 ILE A CA 1
ATOM 675 C C . ILE A 1 81 ? 9.706 3.312 -19.897 1.00 77.75 81 ILE A C 1
ATOM 677 O O . ILE A 1 81 ? 9.137 4.137 -20.617 1.00 77.75 81 ILE A O 1
ATOM 681 N N . PRO A 1 82 ? 9.769 2.000 -20.211 1.00 82.44 82 PRO A N 1
ATOM 682 C CA . PRO A 1 82 ? 9.060 1.432 -21.354 1.00 82.44 82 PRO A CA 1
ATOM 683 C C . PRO A 1 82 ? 7.550 1.656 -21.245 1.00 82.44 82 PRO A C 1
ATOM 685 O O . PRO A 1 82 ? 6.999 1.671 -20.147 1.00 82.44 82 PRO A O 1
ATOM 688 N N . GLU A 1 83 ? 6.872 1.817 -22.380 1.00 80.12 83 GLU A N 1
ATOM 689 C CA . GLU A 1 83 ? 5.413 2.011 -22.414 1.00 80.12 83 GLU A CA 1
ATOM 690 C C . GLU A 1 83 ? 4.650 0.783 -21.888 1.00 80.12 83 GLU A C 1
ATOM 692 O O . GLU A 1 83 ? 3.558 0.912 -21.344 1.00 80.12 83 GLU A O 1
ATOM 697 N N . ASP A 1 84 ? 5.253 -0.401 -21.993 1.00 83.38 84 ASP A N 1
ATOM 698 C CA . ASP A 1 84 ? 4.752 -1.687 -21.512 1.00 83.38 84 ASP A CA 1
ATOM 699 C C . ASP A 1 84 ? 5.274 -2.061 -20.114 1.00 83.38 84 ASP A C 1
ATOM 701 O O . ASP A 1 84 ? 5.181 -3.221 -19.704 1.00 83.38 84 ASP A O 1
ATOM 705 N N . HIS A 1 85 ? 5.837 -1.100 -19.374 1.00 84.31 85 HIS A N 1
ATOM 706 C CA . HIS A 1 85 ? 6.312 -1.350 -18.019 1.00 84.31 85 HIS A CA 1
ATOM 707 C C . HIS A 1 85 ? 5.166 -1.868 -17.132 1.00 84.31 85 HIS A C 1
ATOM 709 O O . HIS A 1 85 ? 4.110 -1.232 -17.085 1.00 84.31 85 HIS A O 1
ATOM 715 N N . PRO A 1 86 ? 5.335 -3.011 -16.433 1.00 85.75 86 PRO A N 1
ATOM 716 C CA . PRO A 1 86 ? 4.223 -3.606 -15.713 1.00 85.75 86 PRO A CA 1
ATOM 717 C C . PRO A 1 86 ? 3.733 -2.733 -14.560 1.00 85.75 86 PRO A C 1
ATOM 719 O O . PRO A 1 86 ? 4.440 -2.486 -13.578 1.00 85.75 86 PRO A O 1
ATOM 722 N N . ASP A 1 87 ? 2.466 -2.353 -14.675 1.00 88.81 87 ASP A N 1
ATOM 723 C CA . ASP A 1 87 ? 1.713 -1.632 -13.664 1.00 88.81 87 ASP A CA 1
ATOM 724 C C . ASP A 1 87 ? 0.665 -2.546 -13.022 1.00 88.81 87 ASP A C 1
ATOM 726 O O . ASP A 1 87 ? 0.069 -3.419 -13.663 1.00 88.81 87 ASP A O 1
ATOM 730 N N . PHE A 1 88 ? 0.399 -2.337 -11.736 1.00 91.38 88 PHE A N 1
ATOM 731 C CA . PHE A 1 88 ? -0.581 -3.122 -10.989 1.00 91.38 88 PHE A CA 1
ATOM 732 C C . PHE A 1 88 ? -1.114 -2.369 -9.770 1.00 91.38 88 PHE A C 1
ATOM 734 O O . PHE A 1 88 ? -0.581 -1.348 -9.331 1.00 91.38 88 PHE A O 1
ATOM 741 N N . LEU A 1 89 ? -2.184 -2.905 -9.180 1.00 91.44 89 LEU A N 1
ATOM 742 C CA . LEU A 1 89 ? -2.642 -2.488 -7.861 1.00 91.44 89 LEU A CA 1
ATOM 743 C C . LEU A 1 89 ? -2.041 -3.396 -6.792 1.00 91.44 89 LEU A C 1
ATOM 745 O O . LEU A 1 89 ? -2.322 -4.598 -6.737 1.00 91.44 89 LEU A O 1
ATOM 749 N N . LEU A 1 90 ? -1.260 -2.804 -5.894 1.00 89.31 90 LEU A N 1
ATOM 750 C CA . LEU A 1 90 ? -0.921 -3.419 -4.617 1.00 89.31 90 LEU A CA 1
ATOM 751 C C . LEU A 1 90 ? -2.156 -3.426 -3.741 1.00 89.31 90 LEU A C 1
ATOM 753 O O . LEU A 1 90 ? -2.776 -2.383 -3.555 1.00 89.31 90 LEU A O 1
ATOM 757 N N . SER A 1 91 ? -2.494 -4.584 -3.186 1.00 89.75 91 SER A N 1
ATOM 758 C CA . SER A 1 91 ? -3.604 -4.721 -2.253 1.00 89.75 91 SER A CA 1
ATOM 759 C C . SER A 1 91 ? -3.097 -4.912 -0.829 1.00 89.75 91 SER A C 1
ATOM 761 O O . SER A 1 91 ? -2.096 -5.581 -0.589 1.00 89.75 91 SER A O 1
ATOM 763 N N . PHE A 1 92 ? -3.812 -4.342 0.133 1.00 88.38 92 PHE A N 1
ATOM 764 C CA . PHE A 1 92 ? -3.578 -4.54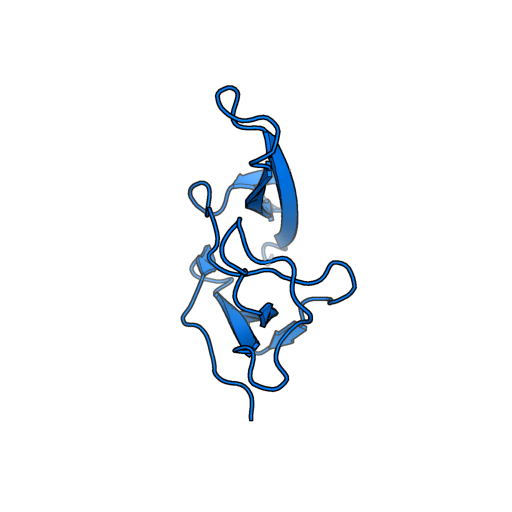2 1.555 1.00 88.38 92 PHE A CA 1
ATOM 765 C C . PHE A 1 92 ? -4.887 -4.891 2.248 1.00 88.38 92 PHE A C 1
ATOM 767 O O . PHE A 1 92 ? -5.867 -4.142 2.186 1.00 88.38 92 PHE A O 1
ATOM 774 N N . ASP A 1 93 ? -4.891 -6.043 2.910 1.00 88.94 93 ASP A N 1
ATOM 775 C CA . ASP A 1 93 ? -6.025 -6.560 3.667 1.00 88.94 93 ASP A CA 1
ATOM 776 C C . ASP A 1 93 ? -5.973 -5.973 5.082 1.00 88.94 93 ASP A C 1
ATOM 778 O O . ASP A 1 93 ? -5.180 -6.412 5.914 1.00 88.94 93 ASP A O 1
ATOM 782 N N . ILE A 1 94 ? -6.819 -4.974 5.372 1.00 84.56 94 ILE A N 1
ATOM 783 C CA . ILE A 1 94 ? -6.829 -4.290 6.682 1.00 84.56 94 ILE A CA 1
ATOM 784 C C . ILE A 1 94 ? -7.189 -5.262 7.812 1.00 84.56 94 ILE A C 1
ATOM 786 O O . ILE A 1 94 ? -6.746 -5.090 8.947 1.00 84.56 94 ILE A O 1
ATOM 790 N N . LYS A 1 95 ? -8.008 -6.282 7.530 1.00 84.69 95 LYS A N 1
ATOM 791 C CA . LYS A 1 95 ? -8.468 -7.230 8.554 1.00 84.69 95 LYS A CA 1
ATOM 792 C C . LYS A 1 95 ? -7.373 -8.213 8.930 1.00 84.69 95 LYS A C 1
ATOM 794 O O . LYS A 1 95 ? -7.281 -8.594 10.094 1.00 84.69 95 LYS A O 1
ATOM 799 N N . ARG A 1 96 ? -6.585 -8.644 7.944 1.00 87.62 96 ARG A N 1
ATOM 800 C CA . ARG A 1 96 ? -5.451 -9.553 8.148 1.00 87.62 96 ARG A CA 1
ATOM 801 C C . ARG A 1 96 ? -4.133 -8.837 8.406 1.00 87.62 96 ARG A C 1
ATOM 803 O O . ARG A 1 96 ? -3.185 -9.513 8.777 1.00 87.62 96 ARG A O 1
ATOM 810 N N . GLU A 1 97 ? -4.105 -7.517 8.231 1.00 87.12 97 GLU A N 1
ATOM 811 C CA . GLU A 1 97 ? -2.929 -6.669 8.417 1.00 87.12 97 GLU A CA 1
ATOM 812 C C . GLU A 1 97 ? -1.741 -7.184 7.596 1.00 87.12 97 GLU A C 1
ATOM 814 O O . GLU A 1 97 ? -0.688 -7.466 8.145 1.00 87.12 97 GLU A O 1
ATOM 819 N N . ARG A 1 98 ? -1.937 -7.385 6.286 1.00 85.56 98 ARG A N 1
ATOM 820 C CA . ARG A 1 98 ? -0.890 -7.884 5.380 1.00 85.56 98 ARG A CA 1
ATOM 821 C C . ARG A 1 98 ? -1.152 -7.496 3.932 1.00 85.56 98 ARG A C 1
ATOM 823 O O . ARG A 1 98 ? -2.299 -7.235 3.551 1.00 85.56 98 ARG A O 1
ATOM 830 N N . LEU A 1 99 ? -0.106 -7.536 3.110 1.00 86.12 99 LEU A N 1
ATOM 831 C CA . LEU A 1 99 ? -0.253 -7.405 1.662 1.00 86.12 99 LEU A CA 1
ATOM 832 C C . LEU A 1 99 ? -1.029 -8.594 1.079 1.00 86.12 99 LEU A C 1
ATOM 834 O O . LEU A 1 99 ? -0.880 -9.746 1.494 1.00 86.12 99 LEU A O 1
ATOM 838 N N . GLY A 1 100 ? -1.899 -8.287 0.127 1.00 86.00 100 GLY A N 1
ATOM 839 C CA . GLY A 1 100 ? -2.596 -9.257 -0.702 1.00 86.00 100 GLY A CA 1
ATOM 840 C C . GLY A 1 100 ? -1.906 -9.444 -2.057 1.00 86.00 100 GLY A C 1
ATOM 841 O O . GLY A 1 100 ? -0.817 -8.917 -2.290 1.00 86.00 100 GLY A O 1
ATOM 842 N N . PRO A 1 101 ? -2.529 -10.199 -2.978 1.00 87.62 101 PRO A N 1
ATOM 843 C CA . PRO A 1 101 ? -1.990 -10.383 -4.320 1.00 87.62 101 PRO A CA 1
ATOM 844 C C . PRO A 1 101 ? -1.944 -9.058 -5.096 1.00 87.62 101 PRO A C 1
ATOM 846 O O . PRO A 1 101 ? -2.773 -8.166 -4.879 1.00 87.62 101 PRO A O 1
ATOM 849 N N . ARG A 1 102 ? -0.998 -8.957 -6.038 1.00 89.62 102 ARG A N 1
ATOM 850 C CA . ARG A 1 102 ? -0.998 -7.904 -7.064 1.00 89.62 102 ARG A CA 1
ATOM 851 C C . ARG A 1 102 ? -2.200 -8.114 -7.970 1.00 89.62 102 ARG A C 1
ATOM 853 O O . ARG A 1 102 ? -2.450 -9.237 -8.409 1.00 89.62 102 ARG A O 1
ATOM 860 N N . LEU A 1 103 ? -2.948 -7.049 -8.222 1.00 91.44 103 LEU A N 1
ATOM 861 C CA . LEU A 1 103 ? -4.086 -7.090 -9.131 1.00 91.44 103 LEU A CA 1
ATOM 862 C C . LEU A 1 103 ? -3.701 -6.409 -10.448 1.00 91.44 103 LEU A C 1
ATOM 864 O O . LEU A 1 103 ? -3.162 -5.302 -10.396 1.00 91.44 103 LEU A O 1
ATOM 868 N N . PRO A 1 104 ? -3.978 -7.031 -11.605 1.00 90.62 104 PRO A N 1
ATOM 869 C CA . PRO A 1 104 ? -3.734 -6.398 -12.894 1.00 90.62 104 PRO A CA 1
ATOM 870 C C . PRO A 1 104 ? -4.630 -5.167 -13.055 1.00 90.62 104 PRO A C 1
ATOM 872 O O . PRO A 1 104 ? -5.743 -5.121 -12.516 1.00 90.62 104 PRO A O 1
ATOM 875 N N . LEU A 1 105 ? -4.142 -4.174 -13.794 1.00 85.75 105 LEU A N 1
ATOM 876 C CA . LEU A 1 105 ? -4.980 -3.064 -14.234 1.00 85.75 105 LEU A CA 1
ATOM 877 C C . LEU A 1 105 ? -5.916 -3.513 -15.374 1.00 85.75 105 LEU A C 1
ATOM 879 O O . LEU A 1 105 ? -5.589 -4.482 -16.064 1.00 85.75 105 LEU A O 1
ATOM 883 N N . PRO A 1 106 ? -7.093 -2.873 -15.523 1.00 78.31 106 PRO A N 1
ATOM 884 C CA . PRO A 1 106 ? -8.018 -3.130 -16.628 1.00 78.31 106 PRO A CA 1
ATOM 885 C C . PRO A 1 106 ? -7.425 -2.845 -18.009 1.00 78.31 106 PRO A C 1
ATOM 887 O O . PRO A 1 106 ? -6.591 -1.917 -18.107 1.00 78.31 106 PRO A O 1
#

Organism: Noccaea caerulescens (NCBI:txid107243)

pLDDT: mean 78.87, std 11.48, range [51.25, 93.12]